Protein AF-A0A536A7H8-F1 (afdb_monomer)

Sequence (80 aa):
MFERLADNDFAYLTTTGRRTGKEHTIEIWFSLHDGRVYVLSGGGQRADWVQNLKMAPRVRIRIGTRTVSATARVVRAGTK

Foldseek 3Di:
DCPVLQPFQWKKKWFQQPVPRDIDIDIFGWDDDPNDTDTDDPVPCPPRRNVRCVVPQWMWMGRPNDIDIDGDDDDDPPRD

Solvent-accessible surface area (backbone atoms only — not comparable to full-atom values): 4943 Å² total; per-residue (Å²): 137,63,71,81,54,71,81,44,76,46,30,38,44,34,26,36,33,79,91,73,72,42,82,42,75,46,81,42,55,62,46,81,56,94,96,39,82,45,68,78,58,91,57,44,81,72,29,67,66,51,50,10,29,72,76,37,31,62,30,38,43,30,43,85,92,48,72,46,80,47,78,56,77,90,78,53,96,94,58,132

Structure (mmCIF, N/CA/C/O backbone):
data_AF-A0A536A7H8-F1
#
_entry.id   AF-A0A536A7H8-F1
#
loop_
_atom_site.group_PDB
_atom_site.id
_atom_site.type_symbol
_atom_site.label_atom_id
_atom_site.label_alt_id
_atom_site.label_comp_id
_atom_site.label_asym_id
_atom_site.label_entity_id
_atom_site.label_seq_id
_atom_site.pdbx_PDB_ins_code
_atom_site.Cartn_x
_atom_site.Cartn_y
_atom_site.Cartn_z
_atom_site.occupancy
_atom_site.B_iso_or_equiv
_atom_site.auth_seq_id
_atom_site.auth_comp_id
_atom_site.auth_asym_id
_atom_site.auth_atom_id
_atom_site.pdbx_PDB_model_num
ATOM 1 N N . MET A 1 1 ? 0.253 1.731 -21.240 1.00 49.22 1 MET A N 1
ATOM 2 C CA . MET A 1 1 ? -0.384 2.605 -20.209 1.00 49.22 1 MET A CA 1
ATOM 3 C C . MET A 1 1 ? 0.137 2.379 -18.776 1.00 49.22 1 MET A C 1
ATOM 5 O O . MET A 1 1 ? -0.017 3.297 -17.973 1.00 49.22 1 MET A O 1
ATOM 9 N N . PHE A 1 2 ? 0.755 1.231 -18.442 1.00 50.34 2 PHE A N 1
ATOM 10 C CA . PHE A 1 2 ? 1.405 0.980 -17.135 1.00 50.34 2 PHE A CA 1
ATOM 11 C C . PHE A 1 2 ? 2.939 1.146 -17.140 1.00 50.34 2 PHE A C 1
ATOM 13 O O . PHE A 1 2 ? 3.524 1.212 -16.068 1.00 50.34 2 PHE A O 1
ATOM 20 N N . GLU A 1 3 ? 3.582 1.287 -18.306 1.00 51.59 3 GLU A N 1
ATOM 21 C CA . GLU A 1 3 ? 5.051 1.397 -18.418 1.00 51.59 3 GLU A CA 1
ATOM 22 C C . GLU A 1 3 ? 5.635 2.590 -17.641 1.00 51.59 3 GLU A C 1
ATOM 24 O O . GLU A 1 3 ? 6.631 2.423 -16.959 1.00 51.59 3 GLU A O 1
ATOM 29 N N . ARG A 1 4 ? 4.952 3.746 -17.595 1.00 59.50 4 ARG A N 1
ATOM 30 C CA . ARG A 1 4 ? 5.383 4.921 -16.797 1.00 59.50 4 ARG A CA 1
ATOM 31 C C . ARG A 1 4 ? 5.252 4.771 -15.275 1.00 59.50 4 ARG A C 1
ATOM 33 O O . ARG A 1 4 ? 5.682 5.649 -14.538 1.00 59.50 4 ARG A O 1
ATOM 40 N N . LEU A 1 5 ? 4.582 3.727 -14.784 1.00 59.09 5 LEU A N 1
ATOM 41 C CA . LEU A 1 5 ? 4.479 3.490 -13.340 1.00 59.09 5 LEU A CA 1
ATOM 42 C C . LEU A 1 5 ? 5.678 2.702 -12.810 1.00 59.09 5 LEU A C 1
ATOM 44 O O . LEU A 1 5 ? 5.985 2.843 -11.633 1.00 59.09 5 LEU A O 1
ATOM 48 N N . ALA A 1 6 ? 6.363 1.939 -13.668 1.00 60.50 6 ALA A N 1
ATOM 49 C CA . ALA A 1 6 ? 7.557 1.177 -13.306 1.00 60.50 6 ALA A CA 1
ATOM 50 C C . ALA A 1 6 ? 8.772 2.067 -12.980 1.00 60.50 6 ALA A C 1
ATOM 52 O O . ALA A 1 6 ? 9.670 1.605 -12.291 1.00 60.50 6 ALA A O 1
ATOM 53 N N . ASP A 1 7 ? 8.761 3.338 -13.399 1.00 74.81 7 ASP A N 1
ATOM 54 C CA . ASP A 1 7 ? 9.793 4.327 -13.048 1.00 74.81 7 ASP A CA 1
ATOM 55 C C . ASP A 1 7 ? 9.685 4.825 -11.591 1.00 74.81 7 ASP A C 1
ATOM 57 O O . ASP A 1 7 ? 10.494 5.636 -11.153 1.00 74.81 7 ASP A O 1
ATOM 61 N N . ASN A 1 8 ? 8.650 4.413 -10.845 1.00 79.75 8 ASN A N 1
ATOM 62 C CA . ASN A 1 8 ? 8.496 4.781 -9.437 1.00 79.75 8 ASN A CA 1
ATOM 63 C C . ASN A 1 8 ? 9.047 3.662 -8.556 1.00 79.75 8 ASN A C 1
ATOM 65 O O . ASN A 1 8 ? 8.603 2.520 -8.662 1.00 79.75 8 ASN A O 1
ATOM 69 N N . ASP A 1 9 ? 9.916 4.015 -7.612 1.00 86.31 9 ASP A N 1
ATOM 70 C CA . ASP A 1 9 ? 10.529 3.043 -6.701 1.00 86.31 9 ASP A CA 1
ATOM 71 C C . ASP A 1 9 ? 9.549 2.511 -5.640 1.00 86.31 9 ASP A C 1
ATOM 73 O O . ASP A 1 9 ? 9.744 1.436 -5.070 1.00 86.31 9 ASP A O 1
ATOM 77 N N . PHE A 1 10 ? 8.473 3.254 -5.354 1.00 93.31 10 PHE A N 1
ATOM 78 C CA . PHE A 1 10 ? 7.529 2.935 -4.285 1.00 93.31 10 PHE A CA 1
ATOM 79 C C . PHE A 1 10 ? 6.072 3.260 -4.626 1.00 93.31 10 PHE A C 1
ATOM 81 O O . PHE A 1 10 ? 5.740 4.069 -5.497 1.00 93.31 10 PHE A O 1
ATOM 88 N N . ALA A 1 11 ? 5.185 2.608 -3.883 1.00 96.00 11 ALA A N 1
ATOM 89 C CA . ALA A 1 11 ? 3.753 2.819 -3.877 1.00 96.00 11 ALA A CA 1
ATOM 90 C C . ALA A 1 11 ? 3.288 3.189 -2.467 1.00 96.00 11 ALA A C 1
ATOM 92 O O . ALA A 1 11 ? 3.896 2.795 -1.471 1.00 96.00 11 ALA A O 1
ATOM 93 N N . TYR A 1 12 ? 2.145 3.861 -2.380 1.00 98.06 12 TYR A N 1
ATOM 94 C CA . TYR A 1 12 ? 1.402 3.995 -1.135 1.00 98.06 12 TYR A CA 1
ATOM 95 C C . TYR A 1 12 ? 0.241 3.009 -1.117 1.00 98.06 12 TYR A C 1
ATOM 97 O O . TYR A 1 12 ? -0.632 3.060 -1.986 1.00 98.06 12 TYR A O 1
ATOM 105 N N . LEU A 1 13 ? 0.223 2.128 -0.119 1.00 98.44 13 LEU A N 1
ATOM 106 C CA . LEU A 1 13 ? -0.850 1.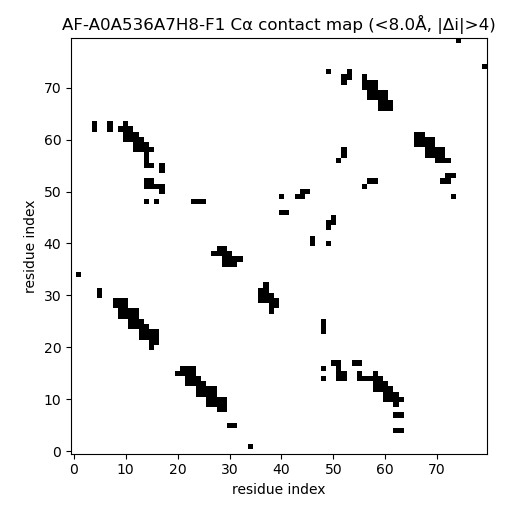165 0.109 1.00 98.44 13 LEU A CA 1
ATOM 107 C C . LEU A 1 13 ? -1.712 1.635 1.278 1.00 98.44 13 LEU A C 1
ATOM 109 O O . LEU A 1 13 ? -1.246 1.676 2.415 1.00 98.44 13 LEU A O 1
ATOM 113 N N . THR A 1 14 ? -2.981 1.925 1.006 1.00 98.75 14 THR A N 1
ATOM 114 C CA . THR A 1 14 ? -3.986 2.239 2.023 1.00 98.75 14 THR A CA 1
ATOM 115 C C . THR A 1 14 ? -4.867 1.022 2.291 1.00 98.75 14 THR A C 1
ATOM 117 O O . THR A 1 14 ? -5.519 0.495 1.388 1.00 98.75 14 THR A O 1
ATOM 120 N N . THR A 1 15 ? -4.919 0.611 3.556 1.00 98.81 15 THR A N 1
ATOM 121 C CA . THR A 1 15 ? -5.779 -0.452 4.097 1.00 98.81 15 THR A CA 1
ATOM 122 C C . THR A 1 15 ? -6.754 0.121 5.125 1.00 98.81 15 THR A C 1
ATOM 124 O O . THR A 1 15 ? -6.557 1.227 5.626 1.00 98.81 15 THR A O 1
ATOM 127 N N . THR A 1 16 ? -7.797 -0.629 5.474 1.00 98.75 16 THR A N 1
ATOM 128 C CA . THR A 1 16 ? -8.687 -0.281 6.591 1.00 98.75 16 THR A CA 1
ATOM 129 C C . THR A 1 16 ? -8.190 -0.943 7.873 1.00 98.75 16 THR A C 1
ATOM 131 O O . THR A 1 16 ? -8.095 -2.167 7.951 1.00 98.75 16 THR A O 1
ATOM 134 N N . GLY A 1 17 ? -7.886 -0.149 8.899 1.00 98.44 17 GLY A N 1
ATOM 135 C CA . GLY A 1 17 ? -7.430 -0.629 10.198 1.00 98.44 17 GLY A CA 1
ATOM 136 C C . GLY A 1 17 ? -8.455 -1.556 10.847 1.00 98.44 17 GLY A C 1
ATOM 137 O O . GLY A 1 17 ? -9.529 -1.112 11.246 1.00 98.44 17 GLY A O 1
ATOM 138 N N . ARG A 1 18 ? -8.117 -2.839 11.024 1.00 98.12 18 ARG A N 1
ATOM 139 C CA . ARG A 1 18 ? -9.060 -3.874 11.505 1.00 98.12 18 ARG A CA 1
ATOM 140 C C . ARG A 1 18 ? -9.644 -3.623 12.901 1.00 98.12 18 ARG A C 1
ATOM 142 O O . ARG A 1 18 ? -10.658 -4.208 13.249 1.00 98.12 18 ARG A O 1
ATOM 149 N N . ARG A 1 19 ? -8.977 -2.798 13.715 1.00 97.62 19 ARG A N 1
ATOM 150 C CA . ARG A 1 19 ? -9.413 -2.443 15.077 1.00 97.62 19 ARG A CA 1
ATOM 151 C C . ARG A 1 19 ? -10.153 -1.111 15.144 1.00 97.62 19 ARG A C 1
ATOM 153 O O . ARG A 1 19 ? -10.930 -0.901 16.062 1.00 97.62 19 ARG A O 1
ATOM 160 N N . THR A 1 20 ? -9.870 -0.199 14.218 1.00 98.12 20 THR A N 1
ATOM 161 C CA . THR A 1 20 ? -10.299 1.204 14.311 1.00 98.12 20 THR A CA 1
ATOM 162 C C . THR A 1 20 ? -11.257 1.615 13.201 1.00 98.12 20 THR A C 1
ATOM 164 O O . THR A 1 20 ? -11.873 2.669 13.307 1.00 98.12 20 THR A O 1
ATOM 167 N N . GLY A 1 21 ? -11.333 0.854 12.106 1.00 97.94 21 GLY A N 1
ATOM 168 C CA . GLY A 1 21 ? -12.045 1.228 10.883 1.00 97.94 21 GLY A CA 1
ATOM 169 C C . GLY A 1 21 ? -11.408 2.389 10.107 1.00 97.94 21 GLY A C 1
ATOM 170 O O . GLY A 1 21 ? -11.878 2.724 9.025 1.00 97.94 21 GLY A O 1
ATOM 171 N N . LYS A 1 22 ? -10.339 3.005 10.628 1.00 98.44 22 LYS A N 1
ATOM 172 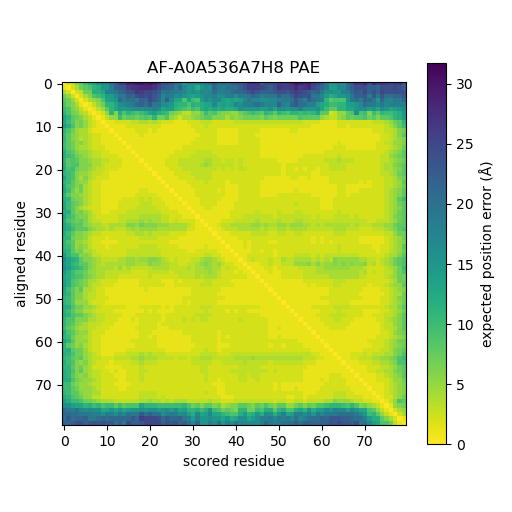C CA . LYS A 1 22 ? -9.673 4.158 10.008 1.00 98.44 22 LYS A CA 1
ATOM 173 C C . LYS A 1 22 ? -8.715 3.719 8.910 1.00 98.44 22 LYS A C 1
ATOM 175 O O . LYS A 1 22 ? -8.203 2.602 8.930 1.00 98.44 22 LYS A O 1
ATOM 180 N N . GLU A 1 23 ? -8.435 4.616 7.977 1.00 98.50 23 GLU A N 1
ATOM 181 C CA . GLU A 1 23 ? -7.433 4.369 6.946 1.00 98.50 23 GLU A CA 1
ATOM 182 C C . GLU A 1 23 ? -6.029 4.251 7.550 1.00 98.50 23 GLU A C 1
ATOM 184 O O . GLU A 1 23 ? -5.640 5.018 8.429 1.00 98.50 23 GLU A O 1
ATOM 189 N N . HIS A 1 24 ? -5.272 3.275 7.061 1.00 98.62 24 HIS A N 1
ATOM 190 C CA . HIS A 1 24 ? -3.882 3.024 7.414 1.00 98.62 24 HIS A CA 1
ATOM 191 C C . HIS A 1 24 ? -3.074 2.973 6.121 1.00 98.62 24 HIS A C 1
ATOM 193 O O . HIS A 1 24 ? -3.262 2.053 5.320 1.00 98.62 24 HIS A O 1
ATOM 199 N N . THR A 1 25 ? -2.169 3.934 5.930 1.00 98.56 25 THR A N 1
ATOM 200 C CA . THR A 1 25 ? -1.341 4.042 4.722 1.00 98.56 25 THR A CA 1
ATOM 201 C C . THR A 1 25 ? 0.120 3.766 5.039 1.00 98.56 25 THR A C 1
ATOM 203 O O . THR A 1 25 ? 0.658 4.336 5.984 1.00 98.56 25 THR A O 1
ATOM 206 N N . ILE A 1 26 ? 0.755 2.928 4.222 1.00 98.25 26 ILE A N 1
ATOM 207 C CA . ILE A 1 26 ? 2.203 2.690 4.245 1.00 98.25 26 ILE A CA 1
ATOM 208 C C . ILE A 1 26 ? 2.834 3.065 2.906 1.00 98.25 26 ILE A C 1
ATOM 210 O O . ILE A 1 26 ? 2.160 3.025 1.877 1.00 98.25 26 ILE A O 1
ATOM 214 N N . GLU A 1 27 ? 4.127 3.370 2.927 1.00 97.50 27 GLU A N 1
ATOM 215 C CA . GLU A 1 27 ? 4.986 3.387 1.742 1.00 97.50 27 GLU A CA 1
ATOM 216 C C . GLU A 1 27 ? 5.654 2.017 1.582 1.00 97.50 27 GLU A C 1
ATOM 218 O O . GLU A 1 27 ? 6.065 1.406 2.573 1.00 97.50 27 GLU A O 1
ATOM 223 N N . ILE A 1 28 ? 5.713 1.496 0.358 1.00 96.69 28 ILE A N 1
ATOM 224 C CA . ILE A 1 28 ? 6.265 0.166 0.094 1.00 96.69 28 ILE A CA 1
ATOM 225 C C . ILE A 1 28 ? 6.811 0.050 -1.329 1.00 96.69 28 ILE A C 1
ATOM 227 O O . ILE A 1 28 ? 6.185 0.509 -2.286 1.00 96.69 28 ILE A O 1
ATOM 231 N N . TRP A 1 29 ? 7.960 -0.607 -1.480 1.00 95.06 29 TRP A N 1
ATOM 232 C CA . TRP A 1 29 ? 8.472 -1.004 -2.792 1.00 95.06 29 TRP A CA 1
ATOM 233 C C . TRP A 1 29 ? 7.573 -2.062 -3.427 1.00 95.06 29 TRP A C 1
ATOM 235 O O . TRP A 1 29 ? 7.011 -2.923 -2.739 1.00 95.06 29 TRP A O 1
ATOM 245 N N . PHE A 1 30 ? 7.440 -2.010 -4.747 1.00 94.75 30 PHE A N 1
ATOM 246 C CA . PHE A 1 30 ? 6.536 -2.882 -5.483 1.00 94.75 30 PHE A CA 1
ATOM 247 C C . PHE A 1 30 ? 7.155 -3.380 -6.788 1.00 94.75 30 PHE A C 1
ATOM 249 O O . PHE A 1 30 ? 8.135 -2.842 -7.289 1.00 94.75 30 PHE A O 1
ATOM 256 N N . SER A 1 31 ? 6.539 -4.412 -7.354 1.00 92.31 31 SER A N 1
ATOM 257 C CA . SER A 1 31 ? 6.771 -4.848 -8.726 1.00 92.31 31 SER A CA 1
ATOM 258 C C . SER A 1 31 ? 5.443 -4.906 -9.475 1.00 92.31 31 SER A C 1
ATOM 260 O O . SER A 1 31 ? 4.409 -5.266 -8.901 1.00 92.31 31 SER A O 1
ATOM 262 N N . LEU A 1 32 ? 5.465 -4.543 -10.756 1.00 91.00 32 LEU A N 1
ATOM 263 C CA . LEU A 1 32 ? 4.329 -4.681 -11.661 1.00 91.00 32 LEU A CA 1
ATOM 264 C C . LEU A 1 32 ? 4.532 -5.897 -12.551 1.00 91.00 32 LEU A C 1
ATOM 266 O O . LEU A 1 32 ? 5.529 -5.999 -13.261 1.00 91.00 32 LEU A O 1
ATOM 270 N N . HIS A 1 33 ? 3.549 -6.791 -12.559 1.00 89.06 33 HIS A N 1
ATOM 271 C CA . HIS A 1 33 ? 3.544 -7.923 -13.473 1.00 89.06 33 HIS A CA 1
ATOM 272 C C . HIS A 1 33 ? 2.111 -8.284 -13.861 1.00 89.06 33 HIS A C 1
ATOM 274 O O . HIS A 1 33 ? 1.266 -8.494 -12.991 1.00 89.06 33 HIS A O 1
ATOM 280 N N . ASP A 1 34 ? 1.840 -8.329 -15.169 1.00 89.25 34 ASP A N 1
ATOM 281 C CA . ASP A 1 34 ? 0.535 -8.690 -15.744 1.00 89.25 34 ASP A CA 1
ATOM 282 C C . ASP A 1 34 ? -0.648 -7.942 -15.089 1.00 89.25 34 ASP A C 1
ATOM 284 O O . ASP A 1 34 ? -1.572 -8.533 -14.527 1.00 89.25 34 ASP A O 1
ATOM 288 N N . GLY A 1 35 ? -0.552 -6.607 -15.044 1.00 86.00 35 GLY A N 1
ATOM 289 C CA . GLY A 1 35 ? -1.582 -5.730 -14.470 1.00 86.00 35 GLY A CA 1
ATOM 290 C C . GLY A 1 35 ? -1.756 -5.822 -12.948 1.00 86.00 35 GLY A C 1
ATOM 291 O O . GLY A 1 35 ? -2.659 -5.188 -12.402 1.00 86.00 35 GLY A O 1
ATOM 292 N N . ARG A 1 36 ? -0.909 -6.585 -12.246 1.00 91.62 36 ARG A N 1
ATOM 293 C CA . ARG A 1 36 ? -0.953 -6.759 -10.788 1.00 91.62 36 ARG A CA 1
ATOM 294 C C . ARG A 1 36 ? 0.220 -6.057 -10.119 1.00 91.62 36 ARG A C 1
ATOM 296 O O . ARG A 1 36 ? 1.325 -6.017 -10.655 1.00 91.62 36 ARG A O 1
ATOM 303 N N . VAL A 1 37 ? -0.041 -5.541 -8.921 1.00 93.88 37 VAL A N 1
ATOM 304 C CA . VAL A 1 37 ? 0.969 -4.957 -8.037 1.00 93.88 37 VAL A CA 1
ATOM 305 C C . VAL A 1 37 ? 1.349 -5.998 -6.994 1.00 93.88 37 VAL A C 1
ATOM 307 O O . VAL A 1 37 ? 0.496 -6.459 -6.232 1.00 93.88 37 VAL A O 1
ATOM 310 N N . TYR A 1 38 ? 2.627 -6.349 -6.952 1.00 94.38 38 TYR A N 1
ATOM 311 C CA . TYR A 1 38 ? 3.199 -7.228 -5.942 1.00 94.38 38 TYR A CA 1
ATOM 312 C C . TYR A 1 38 ? 4.017 -6.403 -4.961 1.00 94.38 38 TYR A C 1
ATOM 314 O O . TYR A 1 38 ? 4.836 -5.586 -5.366 1.00 94.38 38 TYR A O 1
ATOM 322 N N . VAL A 1 39 ? 3.801 -6.638 -3.672 1.00 95.12 39 VAL A N 1
ATOM 323 C CA . VAL A 1 39 ? 4.539 -6.001 -2.578 1.00 95.12 39 VAL A CA 1
ATOM 324 C C . VAL A 1 39 ? 5.048 -7.075 -1.627 1.00 95.12 39 VAL A C 1
ATOM 326 O O . VAL A 1 39 ? 4.370 -8.081 -1.393 1.00 95.12 39 VAL A O 1
ATOM 329 N N . LEU A 1 40 ? 6.241 -6.873 -1.072 1.00 94.50 40 LEU A N 1
ATOM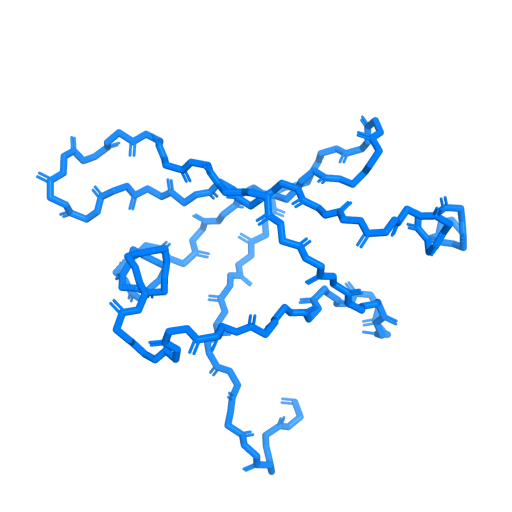 330 C CA . LEU A 1 40 ? 6.856 -7.813 -0.140 1.00 94.50 40 LEU A CA 1
ATOM 331 C C . LEU A 1 40 ? 6.732 -7.294 1.290 1.00 94.50 40 LEU A C 1
ATOM 333 O O . LEU A 1 40 ? 7.197 -6.209 1.627 1.00 94.50 40 LEU A O 1
ATOM 337 N N . SER A 1 41 ? 6.111 -8.093 2.155 1.00 94.88 41 SER A N 1
ATOM 338 C CA . SER A 1 41 ? 6.014 -7.767 3.575 1.00 94.88 41 SER A CA 1
ATOM 339 C C . SER A 1 41 ? 7.266 -8.226 4.310 1.00 94.88 41 SER A C 1
ATOM 341 O O . SER A 1 41 ? 7.395 -9.414 4.607 1.00 94.88 41 SER A O 1
ATOM 343 N N . GLY A 1 42 ? 8.155 -7.293 4.666 1.00 90.88 42 GLY A N 1
ATOM 344 C CA . GLY A 1 42 ? 9.314 -7.593 5.519 1.00 90.88 42 GLY A CA 1
ATOM 345 C C . GLY A 1 42 ? 8.913 -8.157 6.892 1.00 90.88 42 GLY A C 1
ATOM 346 O O . GLY A 1 42 ? 9.534 -9.086 7.393 1.00 90.88 42 GLY A O 1
ATOM 347 N N . GLY A 1 43 ? 7.795 -7.685 7.459 1.00 91.25 43 GLY A N 1
ATOM 348 C CA . GLY A 1 43 ? 7.184 -8.253 8.673 1.00 91.25 43 GLY A CA 1
ATOM 349 C C . GLY A 1 43 ? 6.318 -9.498 8.423 1.00 91.25 43 GLY A C 1
ATOM 350 O O . GLY A 1 43 ? 5.604 -9.962 9.320 1.00 91.25 43 GLY A O 1
ATOM 351 N N . GLY A 1 44 ? 6.308 -10.013 7.191 1.00 92.69 44 GLY A N 1
ATOM 352 C CA . GLY A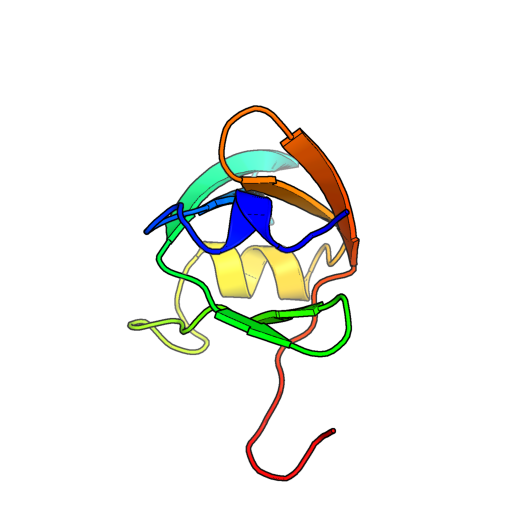 1 44 ? 5.496 -11.140 6.754 1.00 92.69 44 GLY A CA 1
ATOM 353 C C . GLY A 1 44 ? 4.017 -10.981 7.114 1.00 92.69 44 GLY A C 1
ATOM 354 O O . GLY A 1 44 ? 3.417 -9.915 6.983 1.00 92.69 44 GLY A O 1
ATOM 355 N N . GLN A 1 45 ? 3.427 -12.064 7.614 1.00 93.31 45 GLN A N 1
ATOM 356 C CA . GLN A 1 45 ? 2.013 -12.142 7.996 1.00 93.31 45 GLN A CA 1
ATOM 357 C C . GLN A 1 45 ? 1.647 -11.316 9.241 1.00 93.31 45 GLN A C 1
ATOM 359 O O . GLN A 1 45 ? 0.458 -11.203 9.560 1.00 93.31 45 GLN A O 1
ATOM 364 N N . ARG A 1 46 ? 2.648 -10.810 9.973 1.00 95.12 46 ARG A N 1
ATOM 365 C CA . ARG A 1 46 ? 2.475 -10.055 11.222 1.00 95.12 46 ARG A CA 1
ATOM 366 C C . ARG A 1 46 ? 2.448 -8.544 11.012 1.00 95.12 46 ARG A C 1
ATOM 3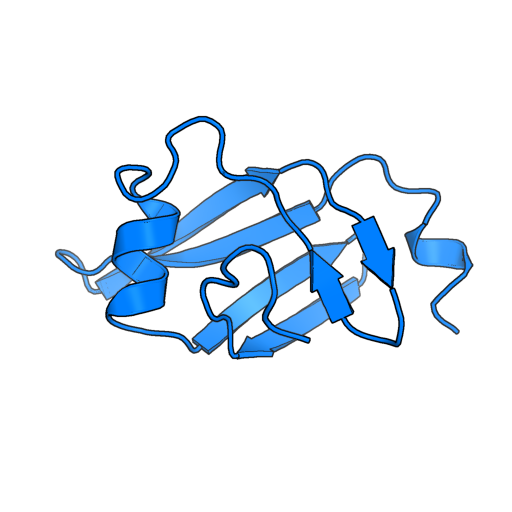68 O O . ARG A 1 46 ? 2.034 -7.842 11.926 1.00 95.12 46 ARG A O 1
ATOM 375 N N . ALA A 1 47 ? 2.850 -8.054 9.839 1.00 97.50 47 ALA A N 1
ATOM 376 C CA . ALA A 1 47 ? 2.780 -6.633 9.534 1.00 97.50 47 ALA A CA 1
ATOM 377 C C . ALA A 1 47 ? 1.334 -6.124 9.641 1.00 97.50 47 ALA A C 1
ATOM 379 O O . ALA A 1 47 ? 0.399 -6.798 9.197 1.00 97.50 47 ALA A O 1
ATOM 380 N N . ASP A 1 48 ? 1.150 -4.941 10.229 1.00 97.19 48 ASP A N 1
ATOM 381 C CA . ASP A 1 48 ? -0.185 -4.429 10.554 1.00 97.19 48 ASP A CA 1
ATOM 382 C C . ASP A 1 48 ? -1.078 -4.314 9.311 1.00 97.19 48 ASP A C 1
ATOM 384 O O . ASP A 1 48 ? -2.193 -4.833 9.294 1.00 97.19 48 ASP A O 1
ATOM 388 N N . TRP A 1 49 ? -0.539 -3.757 8.224 1.00 97.94 49 TRP A N 1
ATOM 389 C CA . TRP A 1 49 ? -1.220 -3.643 6.933 1.00 97.94 49 TRP A CA 1
ATOM 390 C C . TRP A 1 49 ? -1.599 -5.005 6.321 1.00 97.94 49 TRP A C 1
ATOM 392 O O . TRP A 1 49 ? -2.646 -5.120 5.683 1.00 97.94 49 TRP A O 1
ATOM 402 N N . VAL A 1 50 ? -0.813 -6.066 6.564 1.00 98.00 50 VAL A N 1
ATOM 403 C CA . VAL A 1 50 ? -1.156 -7.434 6.132 1.00 98.00 50 VAL A CA 1
ATOM 404 C C . VAL A 1 50 ? -2.312 -7.990 6.960 1.00 98.00 50 VAL A C 1
ATOM 406 O O . VAL A 1 50 ? -3.208 -8.644 6.427 1.00 98.00 50 VAL A O 1
ATOM 409 N N . GLN A 1 51 ? -2.329 -7.739 8.269 1.00 98.19 51 GLN A N 1
ATOM 410 C CA . GLN A 1 51 ? -3.458 -8.138 9.113 1.00 98.19 51 GLN A CA 1
ATOM 411 C C . GLN A 1 51 ? -4.729 -7.354 8.766 1.00 98.19 51 GLN A C 1
ATOM 413 O O . GLN A 1 51 ? -5.820 -7.919 8.806 1.00 98.19 51 GLN A O 1
ATOM 418 N N . ASN A 1 52 ? -4.590 -6.086 8.381 1.00 98.50 52 ASN A N 1
ATOM 419 C CA . ASN A 1 52 ? -5.694 -5.250 7.918 1.00 98.50 52 ASN A CA 1
ATOM 420 C C . ASN A 1 52 ? -6.305 -5.800 6.622 1.00 98.50 52 ASN A C 1
ATOM 422 O O . ASN A 1 52 ? -7.499 -6.094 6.601 1.00 98.50 52 ASN A O 1
ATOM 426 N N . LEU A 1 53 ? -5.500 -6.047 5.578 1.00 97.25 53 LEU A N 1
ATOM 427 C CA . LEU A 1 53 ? -6.025 -6.547 4.296 1.00 97.25 53 LEU A CA 1
ATOM 428 C C . LEU A 1 53 ? -6.613 -7.962 4.371 1.00 97.25 53 LEU A C 1
ATOM 430 O O . LEU A 1 53 ? -7.458 -8.316 3.556 1.00 97.25 53 LEU A O 1
ATOM 434 N N . LYS A 1 54 ? -6.202 -8.782 5.349 1.00 97.12 54 LYS A N 1
ATOM 435 C CA . LYS A 1 54 ? -6.821 -10.099 5.579 1.00 97.12 54 LYS A CA 1
ATOM 436 C C . LYS A 1 54 ? -8.263 -9.988 6.064 1.00 97.12 54 LYS A C 1
ATOM 438 O O . LYS A 1 54 ? -9.061 -10.862 5.751 1.00 97.12 54 LYS A O 1
ATOM 443 N N . MET A 1 55 ? -8.570 -8.945 6.835 1.00 98.06 55 MET A N 1
ATOM 444 C CA . MET A 1 55 ? -9.920 -8.683 7.337 1.00 98.06 55 MET A CA 1
ATOM 445 C C . MET A 1 55 ? -10.753 -7.883 6.332 1.00 98.06 55 MET A C 1
ATOM 447 O O . MET A 1 55 ? -11.934 -8.160 6.155 1.00 98.06 55 MET A O 1
ATOM 451 N N . ALA A 1 56 ? -10.138 -6.906 5.664 1.00 97.81 56 ALA A N 1
ATOM 452 C CA . ALA A 1 56 ? -10.776 -6.043 4.678 1.00 97.81 56 ALA A CA 1
ATOM 453 C C . ALA A 1 56 ? -9.896 -5.958 3.415 1.00 97.81 56 ALA A C 1
ATOM 455 O O . ALA A 1 56 ? -9.010 -5.107 3.340 1.00 97.81 56 ALA A O 1
ATOM 456 N N . PRO A 1 57 ? -10.120 -6.823 2.407 1.00 98.00 57 PRO A N 1
ATOM 457 C CA . PRO A 1 57 ? -9.223 -6.939 1.25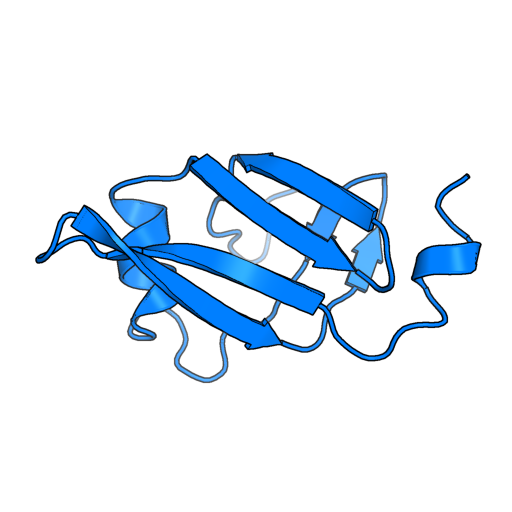6 1.00 98.00 57 PRO A CA 1
ATOM 458 C C . PRO A 1 57 ? -9.350 -5.790 0.251 1.00 98.00 57 PRO A C 1
ATOM 460 O O . PRO A 1 57 ? -8.524 -5.683 -0.653 1.00 98.00 57 PRO A O 1
ATOM 463 N N . ARG A 1 58 ? -10.362 -4.922 0.377 1.00 98.38 58 ARG A N 1
ATOM 464 C CA . ARG A 1 58 ? -10.457 -3.704 -0.437 1.00 98.38 58 ARG A CA 1
ATOM 465 C C . ARG A 1 58 ? -9.394 -2.709 0.016 1.00 98.38 58 ARG A C 1
ATOM 467 O O . ARG A 1 58 ? -9.386 -2.287 1.169 1.00 98.38 58 ARG A O 1
ATOM 474 N N . VAL A 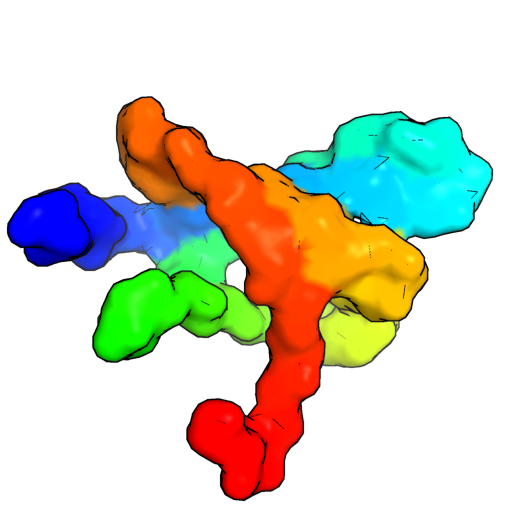1 59 ? -8.524 -2.323 -0.907 1.00 98.50 59 VAL A N 1
ATOM 475 C CA . VAL A 1 59 ? -7.404 -1.410 -0.661 1.00 98.50 59 VAL A CA 1
ATOM 476 C C . VAL A 1 59 ? -7.374 -0.306 -1.706 1.00 98.50 59 VAL A C 1
ATOM 478 O O . VAL A 1 59 ? -7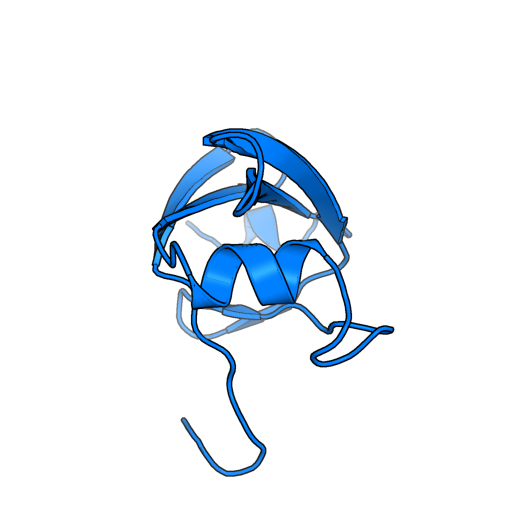.968 -0.437 -2.781 1.00 98.50 59 VAL A O 1
ATOM 481 N N . ARG A 1 60 ? -6.632 0.764 -1.421 1.00 98.44 60 ARG A N 1
ATOM 482 C CA . ARG A 1 60 ? -6.194 1.710 -2.452 1.00 98.44 60 ARG A CA 1
ATOM 483 C C . ARG A 1 60 ? -4.688 1.638 -2.615 1.00 98.44 60 ARG A C 1
ATOM 485 O O . ARG A 1 60 ? -3.962 1.573 -1.628 1.00 98.44 60 ARG A O 1
ATOM 492 N N . ILE A 1 61 ? -4.239 1.667 -3.861 1.00 97.69 61 ILE A N 1
ATOM 493 C CA . ILE A 1 61 ? -2.828 1.786 -4.213 1.00 97.69 61 ILE A CA 1
ATOM 494 C C . ILE A 1 61 ? -2.634 3.087 -4.969 1.00 97.69 61 ILE A C 1
ATOM 496 O O . ILE A 1 61 ? -3.374 3.374 -5.913 1.00 97.69 61 ILE A O 1
ATOM 500 N N . ARG A 1 62 ? -1.622 3.852 -4.563 1.00 97.00 62 ARG A N 1
ATOM 501 C CA . ARG A 1 62 ? -1.149 5.028 -5.285 1.00 97.00 62 ARG A CA 1
ATOM 502 C C . ARG A 1 62 ? 0.291 4.826 -5.740 1.00 97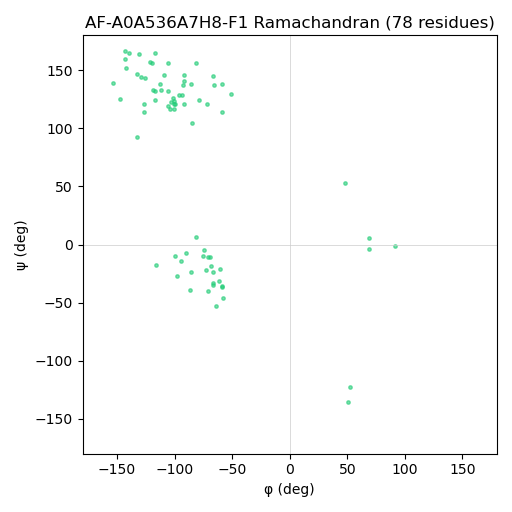.00 62 ARG A C 1
ATOM 504 O O . ARG A 1 62 ? 1.153 4.566 -4.911 1.00 97.00 62 ARG A O 1
ATOM 511 N N . ILE A 1 63 ? 0.539 4.971 -7.038 1.00 95.06 63 ILE A N 1
ATOM 512 C CA . ILE A 1 63 ? 1.872 4.926 -7.656 1.00 95.06 63 ILE A CA 1
ATOM 513 C C . ILE A 1 63 ? 2.029 6.211 -8.470 1.00 95.06 63 ILE A C 1
ATOM 515 O O . ILE A 1 63 ? 1.202 6.501 -9.343 1.00 95.06 63 ILE A O 1
ATOM 519 N N . GLY A 1 64 ? 3.040 7.017 -8.143 1.00 92.12 64 GLY A N 1
ATOM 520 C CA . GLY A 1 64 ? 3.146 8.388 -8.640 1.00 92.12 64 GLY A CA 1
ATOM 521 C C . GLY A 1 64 ? 1.858 9.181 -8.374 1.00 92.12 64 GLY A C 1
ATOM 522 O O . GLY A 1 64 ? 1.380 9.278 -7.238 1.00 92.12 64 GLY A O 1
ATOM 523 N N . THR A 1 65 ? 1.255 9.712 -9.438 1.00 91.19 65 THR A N 1
ATOM 524 C CA . THR A 1 65 ? -0.003 10.482 -9.390 1.00 91.19 65 THR A CA 1
ATOM 525 C C . THR A 1 65 ? -1.262 9.629 -9.554 1.00 91.19 65 THR A C 1
ATOM 527 O O . THR A 1 65 ? -2.376 10.135 -9.405 1.00 91.19 65 THR A O 1
ATOM 530 N N . ARG A 1 66 ? -1.129 8.334 -9.859 1.00 92.44 66 ARG A N 1
ATOM 531 C CA . ARG A 1 66 ? -2.274 7.455 -10.116 1.00 92.44 66 ARG A CA 1
ATOM 532 C C . ARG A 1 66 ? -2.704 6.735 -8.858 1.00 92.44 66 ARG A C 1
ATOM 534 O O . ARG A 1 66 ? -1.893 6.066 -8.230 1.00 92.44 66 ARG A O 1
ATOM 541 N N . THR A 1 67 ? -3.996 6.809 -8.557 1.00 96.38 67 THR A N 1
ATOM 542 C CA . THR A 1 67 ? -4.623 6.065 -7.461 1.00 96.38 67 THR A CA 1
ATOM 543 C C . THR A 1 67 ? -5.688 5.133 -8.016 1.00 96.38 67 THR A C 1
ATOM 545 O O . THR A 1 67 ? -6.514 5.552 -8.824 1.00 96.38 67 THR A O 1
ATOM 548 N N . VAL A 1 68 ? -5.684 3.880 -7.570 1.00 95.69 68 VAL A N 1
ATOM 549 C CA . VAL A 1 68 ? -6.673 2.868 -7.954 1.00 95.69 68 VAL A CA 1
ATOM 550 C C . VAL A 1 68 ? -7.195 2.136 -6.724 1.00 95.69 68 VAL A C 1
ATOM 552 O O . VAL A 1 68 ? -6.461 1.918 -5.759 1.00 95.69 68 VAL A O 1
ATOM 555 N N . SER A 1 69 ? -8.468 1.742 -6.763 1.00 97.69 69 SER A N 1
ATOM 556 C CA . SER A 1 69 ? -9.017 0.774 -5.808 1.00 97.69 69 SER A CA 1
ATOM 557 C C . SER A 1 69 ? -8.749 -0.639 -6.316 1.00 97.69 69 SER A C 1
ATOM 559 O O . SER A 1 69 ? -8.902 -0.907 -7.507 1.00 97.69 69 SER A O 1
ATOM 561 N N . ALA A 1 70 ? -8.357 -1.541 -5.423 1.00 96.62 70 ALA A N 1
ATOM 562 C CA . ALA A 1 70 ? -8.014 -2.917 -5.759 1.00 96.62 70 ALA A CA 1
ATOM 563 C C . ALA A 1 70 ? -8.474 -3.890 -4.666 1.00 96.62 70 ALA A C 1
ATOM 565 O O . ALA A 1 70 ? -8.818 -3.490 -3.553 1.00 96.62 70 ALA A O 1
ATOM 566 N N . THR A 1 71 ? -8.457 -5.182 -4.990 1.00 97.88 71 THR A N 1
ATOM 567 C CA . THR A 1 71 ? -8.631 -6.257 -4.006 1.00 97.88 71 THR A CA 1
ATOM 568 C C . THR A 1 71 ? -7.280 -6.916 -3.762 1.00 97.88 71 THR A C 1
ATOM 570 O O . THR A 1 71 ? -6.677 -7.457 -4.688 1.00 97.88 71 THR A O 1
ATOM 573 N N . ALA A 1 72 ? -6.800 -6.861 -2.525 1.00 97.25 72 ALA A N 1
ATOM 574 C CA . ALA A 1 72 ? -5.548 -7.471 -2.108 1.00 97.25 72 ALA A CA 1
ATOM 575 C C . ALA A 1 72 ? -5.769 -8.896 -1.589 1.00 97.25 72 ALA A C 1
ATOM 577 O O . ALA A 1 72 ? -6.761 -9.198 -0.927 1.00 97.25 72 ALA A O 1
ATOM 578 N N . ARG A 1 73 ? -4.795 -9.770 -1.844 1.00 95.50 73 ARG A N 1
ATOM 579 C CA . ARG A 1 73 ? -4.710 -11.106 -1.249 1.00 95.50 73 ARG A CA 1
ATOM 580 C C . ARG A 1 73 ? -3.259 -11.437 -0.949 1.00 95.50 73 ARG A C 1
ATOM 582 O O . ARG A 1 73 ? -2.362 -10.985 -1.656 1.00 95.50 73 ARG A O 1
ATOM 589 N N . VAL A 1 74 ? -3.028 -12.270 0.061 1.00 94.12 74 VAL A N 1
ATOM 590 C CA . VAL A 1 74 ? -1.689 -12.816 0.295 1.00 94.12 74 VAL A CA 1
ATOM 591 C C . VAL A 1 74 ? -1.443 -13.963 -0.679 1.00 94.12 74 VAL A C 1
ATOM 593 O O . VAL A 1 74 ? -2.214 -14.920 -0.722 1.00 94.12 74 VAL A O 1
ATOM 596 N N . VAL A 1 75 ? -0.359 -13.870 -1.442 1.00 91.50 75 VAL A N 1
ATOM 597 C CA . VAL A 1 75 ? 0.127 -14.949 -2.305 1.00 91.50 75 VAL A CA 1
ATOM 598 C C . VAL A 1 75 ? 1.138 -15.801 -1.536 1.00 91.50 75 VAL A C 1
ATOM 600 O O . VAL A 1 75 ? 1.924 -15.283 -0.743 1.00 91.50 75 VAL A O 1
ATOM 603 N N . ARG A 1 76 ? 1.095 -17.121 -1.727 1.00 82.06 76 ARG A N 1
ATOM 604 C CA . ARG A 1 76 ? 2.127 -18.047 -1.240 1.00 82.06 76 ARG A CA 1
ATOM 605 C C . ARG A 1 76 ? 2.962 -18.512 -2.428 1.00 82.06 76 ARG A C 1
ATOM 607 O O . ARG A 1 76 ? 2.473 -18.503 -3.557 1.00 82.06 76 ARG A O 1
ATOM 614 N N . ALA A 1 77 ? 4.198 -18.937 -2.171 1.00 71.38 77 ALA A N 1
ATOM 615 C CA . ALA A 1 77 ? 5.015 -19.575 -3.198 1.00 71.38 77 ALA A CA 1
ATOM 616 C C . ALA A 1 77 ? 4.215 -20.719 -3.856 1.00 71.38 77 ALA A C 1
ATOM 618 O O . ALA A 1 77 ? 3.599 -21.524 -3.159 1.00 71.38 77 ALA A O 1
ATOM 619 N N . GLY A 1 78 ? 4.160 -20.722 -5.191 1.00 64.81 78 GLY A N 1
ATOM 620 C CA . GLY A 1 78 ? 3.379 -21.679 -5.985 1.00 64.81 78 GLY A CA 1
ATOM 621 C C . GLY A 1 78 ? 1.946 -21.256 -6.335 1.00 64.81 78 GLY A C 1
ATOM 622 O O . GLY A 1 78 ? 1.268 -21.990 -7.045 1.00 64.81 78 GLY A O 1
ATOM 623 N N . THR A 1 79 ? 1.465 -20.088 -5.892 1.00 57.25 79 THR A N 1
ATOM 624 C CA . THR A 1 79 ? 0.148 -19.563 -6.305 1.00 57.25 79 THR A CA 1
ATOM 625 C C . THR A 1 79 ? 0.329 -18.495 -7.385 1.00 57.25 79 THR A C 1
ATOM 627 O O . THR A 1 79 ? 0.943 -17.465 -7.108 1.00 57.25 79 THR A O 1
ATOM 630 N N . LYS A 1 80 ? -0.185 -18.742 -8.599 1.00 49.53 80 LYS A N 1
ATOM 631 C CA . LYS A 1 80 ? -0.295 -17.719 -9.655 1.00 49.53 80 LYS A CA 1
ATOM 632 C C . LYS A 1 80 ? -1.455 -16.747 -9.379 1.00 49.53 80 LYS A C 1
ATOM 634 O O . LYS A 1 80 ? -2.332 -17.045 -8.529 1.00 49.53 80 LYS A O 1
#

Mean predicted aligned error: 4.79 Å

pLDDT: mean 90.24, std 13.4, range [49.22, 98.81]

Radius of gyration: 12.45 Å; Cα contacts (8 Å, |Δi|>4): 125; chains: 1; bounding box: 23×32×35 Å

Secondary structure (DSSP, 8-state):
--GGGTT-SEEEEEEE-TTT-SEEEEEEEEEEETTEEEE--TTGGGSHHHHHHHH--EEEEEETTEEEEEE-----TT--

Nearest PDB structures (foldseek):
  2iab-assembly1_A  TM=8.443E-01  e=6.604E-03  Streptomyces avermitilis
  2fhq-assembly1_B  TM=7.776E-01  e=8.200E-02  Bacteroides thetaiotaomicron VPI-5482
  1ci0-assembly1_B  TM=7.165E-01  e=3.760E-02  Saccharomyces cerevisiae
  5jab-assembly2_D  TM=7.241E-01  e=8.200E-02  Mycobacterium tuberculosis H37Rv
  5jab-assembly1_B  TM=6.540E-01  e=1.107E-01  Mycobacterium tuberculosis H37Rv